Protein AF-A0A7K0SU99-F1 (afdb_monomer_lite)

Sequence (48 aa):
MYAIVKAGGHQEKVAVGDTVIVDRIDAAVGATVSFPAVLLVDGASVTS

Secondary structure (DSSP, 8-state):
-EEEEEETTEEEEE-TT-----S--S--TT------EEEEEETTEEE-

pLDDT: mean 94.29, std 2.02, range [86.88, 96.94]

Foldseek 3Di:
DWFWFDADPDIDID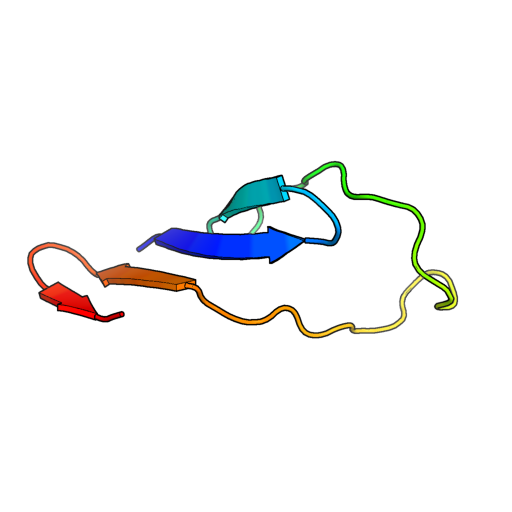DPPDDDDGDDDPDDPPDDDDTDTPWDDDPPDIDD

Structure (mmCIF, N/CA/C/O backbone):
data_AF-A0A7K0SU99-F1
#
_entry.id   AF-A0A7K0SU99-F1
#
loop_
_atom_site.group_PDB
_atom_site.id
_atom_site.type_symbol
_atom_site.label_atom_id
_atom_site.label_al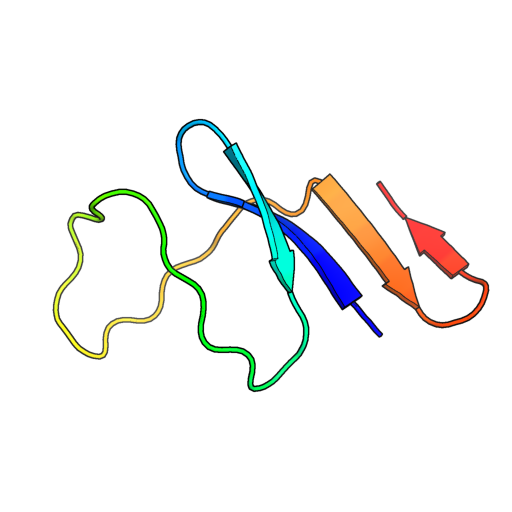t_id
_atom_site.label_comp_id
_atom_site.label_asym_id
_atom_site.label_entity_id
_atom_site.label_seq_id
_atom_site.pdbx_PDB_ins_code
_atom_site.Cartn_x
_atom_site.Cartn_y
_atom_site.Cartn_z
_atom_site.occupancy
_atom_site.B_iso_or_equiv
_atom_site.auth_seq_id
_atom_site.auth_comp_id
_atom_site.auth_asym_id
_atom_site.auth_atom_id
_atom_site.pdbx_PDB_model_num
ATOM 1 N N . MET A 1 1 ? -12.371 2.069 5.218 1.00 91.81 1 MET A N 1
ATOM 2 C CA . MET A 1 1 ? -11.010 1.638 5.588 1.00 91.81 1 MET A CA 1
ATOM 3 C C . MET A 1 1 ? -10.005 2.398 4.735 1.00 91.81 1 MET A C 1
ATOM 5 O O . MET A 1 1 ? -10.262 2.553 3.545 1.00 91.81 1 MET A O 1
ATOM 9 N N . TYR A 1 2 ? -8.918 2.894 5.324 1.00 95.12 2 TYR A N 1
ATOM 10 C CA . TYR A 1 2 ? -7.794 3.495 4.594 1.00 95.12 2 TYR A CA 1
ATOM 11 C C . TYR A 1 2 ? -6.467 3.129 5.262 1.00 95.12 2 TYR A C 1
ATOM 13 O O . TYR A 1 2 ? -6.438 2.800 6.448 1.00 95.12 2 TYR A O 1
ATOM 21 N N . ALA A 1 3 ? -5.373 3.217 4.516 1.00 96.50 3 ALA A N 1
ATOM 22 C CA . ALA A 1 3 ? -4.021 3.029 5.020 1.00 96.50 3 ALA A CA 1
ATOM 23 C C . ALA A 1 3 ? -3.152 4.252 4.713 1.00 96.50 3 ALA A C 1
ATOM 25 O O . ALA A 1 3 ? -3.436 5.015 3.793 1.00 96.50 3 ALA A O 1
ATOM 26 N N . ILE A 1 4 ? -2.094 4.432 5.493 1.00 96.75 4 ILE A N 1
ATOM 27 C CA . ILE A 1 4 ? -0.964 5.291 5.162 1.00 96.75 4 ILE A CA 1
ATOM 28 C C . ILE A 1 4 ? 0.166 4.370 4.713 1.00 96.75 4 ILE A C 1
ATOM 30 O O . ILE A 1 4 ? 0.598 3.508 5.482 1.00 96.75 4 ILE A O 1
ATOM 34 N N . VAL A 1 5 ? 0.636 4.534 3.481 1.00 96.44 5 VAL A N 1
ATOM 35 C CA . VAL A 1 5 ? 1.736 3.744 2.910 1.00 96.44 5 VAL A CA 1
ATOM 36 C C . VAL A 1 5 ? 2.954 4.621 2.669 1.00 96.44 5 VAL A C 1
ATOM 38 O O . VAL A 1 5 ? 2.826 5.797 2.333 1.00 96.44 5 VAL A O 1
ATOM 41 N N . LYS A 1 6 ? 4.153 4.059 2.829 1.00 94.75 6 LYS A N 1
ATOM 42 C CA . LYS A 1 6 ? 5.400 4.742 2.475 1.00 94.75 6 LYS A CA 1
ATOM 43 C C . LYS A 1 6 ? 5.724 4.477 1.006 1.00 94.75 6 LYS A C 1
ATOM 45 O O . LYS A 1 6 ? 6.185 3.390 0.660 1.00 94.75 6 LYS A O 1
ATOM 50 N N . ALA A 1 7 ? 5.523 5.480 0.161 1.00 93.31 7 ALA A N 1
ATOM 51 C CA . ALA A 1 7 ? 5.859 5.437 -1.256 1.00 93.31 7 ALA A CA 1
ATOM 52 C C . ALA A 1 7 ? 7.093 6.312 -1.510 1.00 93.31 7 ALA A C 1
ATOM 54 O O . ALA A 1 7 ? 7.006 7.532 -1.606 1.00 93.31 7 ALA A O 1
ATOM 55 N N . GLY A 1 8 ? 8.269 5.679 -1.550 1.00 89.06 8 GLY A N 1
ATOM 56 C CA . GLY A 1 8 ? 9.536 6.390 -1.730 1.00 89.06 8 GLY A CA 1
ATOM 57 C C . GLY A 1 8 ? 9.842 7.356 -0.578 1.00 89.06 8 GLY A C 1
ATOM 58 O O . GLY A 1 8 ? 9.968 6.943 0.583 1.00 89.06 8 GLY A O 1
ATOM 59 N N . GLY A 1 9 ? 10.007 8.640 -0.907 1.00 91.12 9 GLY A N 1
ATOM 60 C CA . GLY A 1 9 ? 10.386 9.694 0.041 1.00 91.12 9 GLY A CA 1
ATOM 61 C C . GLY A 1 9 ? 9.253 10.219 0.931 1.00 91.12 9 GLY A C 1
ATOM 62 O O . GLY A 1 9 ? 9.536 10.893 1.921 1.00 91.12 9 GLY A O 1
ATOM 63 N N . HIS A 1 10 ? 7.994 9.907 0.622 1.00 93.62 10 HIS A N 1
ATOM 64 C CA . HIS A 1 10 ? 6.816 10.460 1.296 1.00 93.62 10 HIS A CA 1
ATOM 65 C C . HIS A 1 10 ? 5.828 9.367 1.734 1.00 93.62 10 HIS A C 1
ATOM 67 O O . HIS A 1 10 ? 6.069 8.166 1.578 1.00 93.62 10 HIS A O 1
ATOM 73 N N . GLN A 1 11 ? 4.752 9.795 2.389 1.00 96.94 11 GLN A N 1
ATOM 74 C CA . GLN A 1 11 ? 3.665 8.932 2.833 1.00 96.94 11 GLN A CA 1
ATOM 75 C C . GLN A 1 11 ? 2.380 9.349 2.138 1.00 96.94 11 GLN A C 1
ATOM 77 O O . GLN A 1 11 ? 2.129 10.545 2.010 1.00 96.94 11 GLN A O 1
ATOM 82 N N . GLU A 1 12 ? 1.573 8.366 1.756 1.00 96.44 12 GLU A N 1
ATOM 83 C CA . GLU A 1 12 ? 0.329 8.592 1.032 1.00 96.44 12 GLU A CA 1
ATOM 84 C C . GLU A 1 12 ? -0.841 7.918 1.740 1.00 96.44 12 GLU A C 1
ATOM 86 O O . GLU A 1 12 ? -0.728 6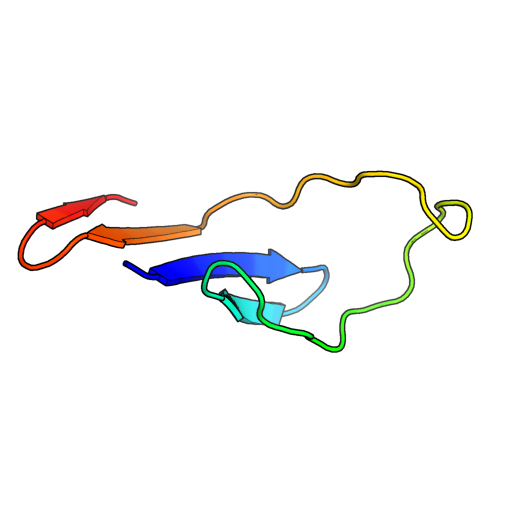.780 2.207 1.00 96.44 12 GLU A O 1
ATOM 91 N N . LYS A 1 13 ? -1.974 8.622 1.814 1.00 96.00 13 LYS A N 1
ATOM 92 C CA . LYS A 1 13 ? -3.231 8.055 2.299 1.00 96.00 13 LYS A CA 1
ATOM 93 C C . LYS A 1 13 ? -3.940 7.364 1.142 1.00 96.00 13 LYS A C 1
ATOM 95 O O . LYS A 1 13 ? -4.278 8.013 0.164 1.00 96.00 13 LYS A O 1
ATOM 100 N N . VAL A 1 14 ? -4.222 6.075 1.293 1.00 96.88 14 VAL A N 1
ATOM 101 C CA . VAL A 1 14 ? -4.803 5.241 0.237 1.00 96.88 14 VAL A CA 1
ATOM 102 C C . VAL A 1 14 ? -6.003 4.439 0.725 1.00 96.88 14 VAL A C 1
ATOM 104 O O . VAL A 1 14 ? -6.032 3.940 1.854 1.00 96.88 14 VAL A O 1
ATOM 107 N N . ALA A 1 15 ? -6.982 4.272 -0.152 1.00 96.56 15 ALA A N 1
ATOM 108 C CA . ALA A 1 15 ? -8.073 3.318 -0.051 1.00 96.56 15 ALA A CA 1
ATOM 109 C C . ALA A 1 15 ? -8.140 2.437 -1.312 1.00 96.56 15 ALA A C 1
ATOM 111 O O . ALA A 1 15 ? -7.477 2.675 -2.323 1.00 96.56 15 ALA A O 1
ATOM 112 N N . VAL A 1 16 ? -8.934 1.367 -1.245 1.00 95.50 16 VAL A N 1
ATOM 113 C CA . VAL A 1 16 ? -9.122 0.463 -2.386 1.00 95.50 16 VAL A CA 1
ATOM 114 C C . VAL A 1 16 ? -9.791 1.219 -3.535 1.00 95.50 16 VAL A C 1
ATOM 116 O O . VAL A 1 16 ? -10.877 1.765 -3.361 1.00 95.50 16 VAL A O 1
ATOM 119 N N . GLY A 1 17 ? -9.156 1.196 -4.710 1.00 95.88 17 GLY A N 1
ATOM 120 C CA . GLY A 1 17 ? -9.634 1.872 -5.919 1.00 95.88 17 GLY A CA 1
ATOM 121 C C . GLY A 1 17 ? -9.026 3.256 -6.160 1.00 95.88 17 GLY A C 1
ATOM 122 O O . GLY A 1 17 ? -9.251 3.822 -7.229 1.00 95.88 17 GLY A O 1
ATOM 123 N N . ASP A 1 18 ? -8.231 3.782 -5.224 1.00 95.75 18 ASP A N 1
ATOM 124 C CA . ASP A 1 18 ? -7.576 5.076 -5.400 1.00 95.75 18 ASP A CA 1
ATOM 125 C C . ASP A 1 18 ? -6.465 5.010 -6.454 1.00 95.75 18 ASP A C 1
ATOM 127 O O . ASP A 1 18 ? -5.720 4.034 -6.568 1.00 95.75 18 ASP A O 1
ATOM 131 N N . THR A 1 19 ? -6.333 6.096 -7.212 1.00 95.25 19 THR A N 1
ATOM 132 C CA . THR A 1 19 ? -5.181 6.342 -8.083 1.00 95.25 19 THR A CA 1
ATOM 133 C C . THR A 1 19 ? -4.301 7.384 -7.416 1.00 95.25 19 THR A C 1
ATOM 135 O O . THR A 1 19 ? -4.756 8.496 -7.158 1.00 95.25 19 THR A O 1
ATOM 138 N N . VAL A 1 20 ? -3.043 7.034 -7.157 1.00 92.62 20 VAL A N 1
ATOM 139 C CA . VAL A 1 20 ? -2.075 7.911 -6.491 1.00 92.62 20 VAL A CA 1
ATOM 140 C C . VAL A 1 20 ? -0.834 8.110 -7.349 1.00 92.62 20 VAL A C 1
ATOM 142 O O . VAL A 1 20 ? -0.448 7.233 -8.122 1.00 92.62 20 VAL A O 1
ATOM 145 N N . ILE A 1 21 ? -0.216 9.282 -7.221 1.00 92.75 21 ILE A N 1
ATOM 146 C CA . ILE A 1 21 ? 1.059 9.597 -7.865 1.00 92.75 21 ILE A CA 1
ATOM 147 C C . ILE A 1 21 ? 2.160 9.277 -6.864 1.00 92.75 21 ILE A C 1
ATOM 149 O O . ILE A 1 21 ? 2.114 9.732 -5.727 1.00 92.75 21 ILE A O 1
ATOM 153 N N . VAL A 1 22 ? 3.141 8.497 -7.297 1.00 93.44 22 VAL A N 1
ATOM 154 C CA . VAL A 1 22 ? 4.273 8.067 -6.475 1.00 93.44 22 VAL A CA 1
ATOM 155 C C . VAL A 1 22 ? 5.583 8.364 -7.193 1.00 93.44 22 VAL A C 1
ATOM 157 O O . VAL A 1 22 ? 5.603 8.673 -8.389 1.00 93.44 22 VAL A O 1
ATOM 160 N N . ASP A 1 23 ? 6.687 8.244 -6.460 1.00 93.12 23 ASP A N 1
ATOM 161 C CA . ASP A 1 23 ? 8.027 8.311 -7.038 1.00 93.12 23 ASP A CA 1
ATOM 162 C C . ASP A 1 23 ? 8.232 7.209 -8.094 1.00 93.12 23 ASP A C 1
ATOM 164 O O . ASP A 1 23 ? 7.535 6.194 -8.111 1.00 93.12 23 ASP A O 1
ATOM 168 N N . ARG A 1 24 ? 9.212 7.391 -8.988 1.00 92.69 24 ARG A N 1
ATOM 169 C CA . ARG A 1 24 ? 9.497 6.420 -10.055 1.00 92.69 24 ARG A CA 1
ATOM 170 C C . ARG A 1 24 ? 9.833 5.043 -9.471 1.00 92.69 24 ARG A C 1
ATOM 172 O O . ARG A 1 24 ? 10.760 4.920 -8.674 1.00 92.69 24 ARG A O 1
ATOM 179 N N . ILE A 1 25 ? 9.147 4.011 -9.960 1.00 92.19 25 ILE A N 1
ATOM 180 C CA . ILE A 1 25 ? 9.354 2.609 -9.576 1.00 92.19 25 ILE A CA 1
ATOM 181 C C . ILE A 1 25 ? 9.957 1.851 -10.754 1.00 92.19 25 ILE A C 1
ATOM 183 O O . ILE A 1 25 ? 9.523 2.022 -11.892 1.00 92.19 25 ILE A O 1
ATOM 187 N N . ASP A 1 26 ? 10.948 1.008 -10.477 1.00 94.44 26 ASP A N 1
ATOM 188 C CA . ASP A 1 26 ? 11.517 0.086 -11.460 1.00 94.44 26 ASP A CA 1
ATOM 189 C C . ASP A 1 26 ? 10.626 -1.160 -11.598 1.00 94.44 26 ASP A C 1
ATOM 191 O O . ASP A 1 26 ? 10.915 -2.234 -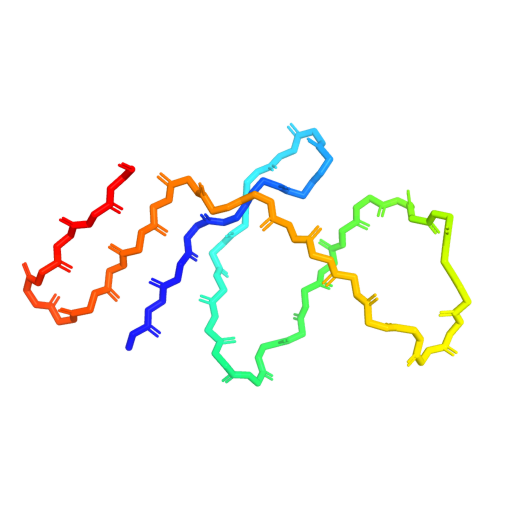11.074 1.00 94.44 26 ASP A O 1
ATOM 195 N N . ALA A 1 27 ? 9.460 -0.976 -12.218 1.00 94.81 27 ALA A N 1
ATOM 196 C CA . ALA A 1 27 ? 8.490 -2.030 -12.487 1.00 94.81 27 ALA A CA 1
ATOM 197 C C . ALA A 1 27 ? 7.806 -1.796 -13.841 1.00 94.81 27 ALA A C 1
ATOM 199 O O . ALA A 1 27 ? 7.576 -0.659 -14.256 1.00 94.81 27 ALA A O 1
ATOM 200 N N . ALA A 1 28 ? 7.467 -2.883 -14.536 1.00 95.75 28 ALA A N 1
ATOM 201 C CA . ALA A 1 28 ? 6.738 -2.808 -15.798 1.00 95.75 28 ALA A CA 1
ATOM 202 C C . ALA A 1 28 ? 5.287 -2.335 -15.595 1.00 95.75 28 ALA A C 1
ATOM 204 O O . ALA A 1 28 ? 4.679 -2.554 -14.547 1.00 95.75 28 ALA A O 1
ATOM 205 N N . VAL A 1 29 ? 4.699 -1.731 -16.631 1.00 94.56 29 VAL A N 1
ATOM 206 C CA . VAL A 1 29 ? 3.278 -1.351 -16.625 1.00 94.56 29 VAL A CA 1
ATOM 207 C C . VAL A 1 29 ? 2.409 -2.596 -16.420 1.00 94.56 29 VAL A C 1
ATOM 209 O O . VAL A 1 29 ? 2.595 -3.606 -17.094 1.00 94.56 29 VAL A O 1
ATOM 212 N N . GLY A 1 30 ? 1.459 -2.519 -15.485 1.00 95.88 30 GLY A N 1
ATOM 213 C CA . GLY A 1 30 ? 0.590 -3.639 -15.108 1.00 95.88 30 GLY A CA 1
ATOM 214 C C . GLY A 1 30 ? 1.193 -4.596 -14.073 1.00 95.88 30 GLY A C 1
ATOM 215 O O . GLY A 1 30 ? 0.496 -5.499 -13.613 1.00 95.88 30 GLY A O 1
ATOM 216 N N . ALA A 1 31 ? 2.454 -4.407 -13.666 1.00 96.31 31 ALA A N 1
ATOM 217 C CA . ALA A 1 31 ? 3.032 -5.161 -12.562 1.00 96.31 31 ALA A CA 1
ATOM 218 C C . ALA A 1 31 ? 2.382 -4.772 -11.225 1.00 96.31 31 ALA A C 1
ATOM 220 O O . ALA A 1 31 ? 2.032 -3.615 -10.989 1.00 96.31 31 ALA A O 1
ATOM 221 N N . THR A 1 32 ? 2.253 -5.748 -10.328 1.00 95.88 32 THR A N 1
ATOM 222 C CA . THR A 1 32 ? 1.850 -5.497 -8.941 1.00 95.88 32 THR A CA 1
ATOM 223 C C . THR A 1 32 ? 3.082 -5.170 -8.108 1.00 95.88 32 THR A C 1
ATOM 225 O O . THR A 1 32 ? 4.083 -5.882 -8.171 1.00 95.88 32 THR A O 1
ATOM 228 N N . VAL A 1 33 ? 2.997 -4.113 -7.306 1.00 93.62 33 VAL A N 1
ATOM 229 C CA . VAL A 1 33 ? 4.055 -3.682 -6.385 1.00 93.62 33 VAL A CA 1
ATOM 230 C C . VAL A 1 33 ? 3.489 -3.564 -4.974 1.00 93.62 33 VAL A C 1
ATOM 232 O O . VAL A 1 33 ? 2.294 -3.334 -4.799 1.00 93.62 33 VAL A O 1
ATOM 235 N N . SER A 1 34 ? 4.340 -3.746 -3.967 1.00 94.38 34 SER A N 1
ATOM 236 C CA . SER A 1 34 ? 3.955 -3.642 -2.559 1.00 94.38 34 SER A CA 1
ATOM 237 C C . SER A 1 34 ? 4.643 -2.448 -1.914 1.00 94.38 34 SER A C 1
ATOM 239 O O . SER A 1 34 ? 5.827 -2.208 -2.154 1.00 94.38 34 SER A O 1
ATOM 241 N N . PHE A 1 35 ? 3.904 -1.722 -1.080 1.00 94.12 35 PHE A N 1
ATOM 242 C CA . PHE A 1 35 ? 4.426 -0.617 -0.287 1.00 94.12 35 PHE A CA 1
ATOM 243 C C . PHE A 1 35 ? 4.345 -0.965 1.200 1.00 94.12 35 PHE A C 1
ATOM 245 O O . PHE A 1 35 ? 3.347 -1.547 1.632 1.00 94.12 35 PHE A O 1
ATOM 252 N N . PRO A 1 36 ? 5.347 -0.585 2.010 1.00 94.19 36 PRO A N 1
ATOM 253 C CA . PRO A 1 36 ? 5.254 -0.705 3.457 1.00 94.19 36 PRO A CA 1
ATOM 254 C C . PRO A 1 36 ? 4.070 0.108 3.990 1.00 94.19 36 PRO A C 1
ATOM 256 O O . PRO A 1 36 ? 3.970 1.312 3.732 1.00 94.19 36 PRO A O 1
ATOM 259 N N . ALA A 1 37 ? 3.193 -0.541 4.753 1.00 93.94 37 ALA A N 1
ATOM 260 C CA . ALA A 1 37 ? 2.153 0.143 5.507 1.00 93.94 37 ALA A CA 1
ATOM 261 C C . ALA A 1 37 ? 2.763 0.770 6.767 1.00 93.94 37 ALA A C 1
ATOM 263 O O . ALA A 1 37 ? 3.549 0.136 7.465 1.00 93.94 37 ALA A O 1
ATOM 264 N N . VAL A 1 38 ? 2.407 2.025 7.025 1.00 94.94 38 VAL A N 1
ATOM 265 C CA . VAL A 1 38 ? 2.808 2.792 8.215 1.00 94.94 38 VAL A CA 1
ATOM 266 C C . VAL A 1 38 ? 1.648 2.897 9.201 1.00 94.94 38 VAL A C 1
ATOM 268 O O . VAL A 1 38 ? 1.853 2.969 10.407 1.00 94.94 38 VAL A O 1
ATOM 271 N N . LEU A 1 39 ? 0.420 2.949 8.684 1.00 95.69 39 LEU A N 1
ATOM 272 C CA . LEU A 1 39 ? -0.791 2.999 9.490 1.00 95.69 39 LEU A CA 1
ATOM 273 C C . LEU A 1 39 ? -1.937 2.344 8.726 1.00 95.69 39 LEU A C 1
ATOM 275 O O . LEU A 1 39 ? -2.095 2.571 7.529 1.00 95.69 39 LEU A O 1
ATOM 279 N N . LEU A 1 40 ? -2.780 1.599 9.420 1.00 95.00 40 LEU A N 1
ATOM 280 C CA . LEU A 1 40 ? -4.055 1.100 8.933 1.00 95.00 40 LEU A CA 1
ATOM 281 C C . LEU A 1 40 ? -5.165 1.632 9.835 1.00 95.00 40 LEU A C 1
ATOM 283 O O . LEU A 1 40 ? -5.077 1.538 11.059 1.00 95.00 40 LEU A O 1
ATOM 287 N N . VAL A 1 41 ? -6.210 2.176 9.219 1.00 96.44 41 VAL A N 1
ATOM 288 C CA . VAL A 1 41 ? -7.407 2.652 9.908 1.00 96.44 41 VAL A CA 1
ATOM 289 C C . VAL A 1 41 ? -8.625 1.925 9.356 1.00 96.44 41 VAL A C 1
ATOM 291 O O . VAL A 1 41 ? -9.055 2.140 8.212 1.00 96.44 41 VAL A O 1
ATOM 294 N N . ASP A 1 42 ? -9.201 1.082 10.203 1.00 94.69 42 ASP A N 1
ATOM 295 C CA . ASP A 1 42 ? -10.422 0.339 9.934 1.00 94.69 42 ASP A CA 1
ATOM 296 C C . ASP A 1 42 ? -11.520 0.729 10.930 1.00 94.69 42 ASP A C 1
ATOM 298 O O . ASP A 1 42 ? -11.602 0.237 12.055 1.00 94.69 42 ASP A O 1
ATOM 302 N N . GLY A 1 43 ? -12.343 1.701 10.5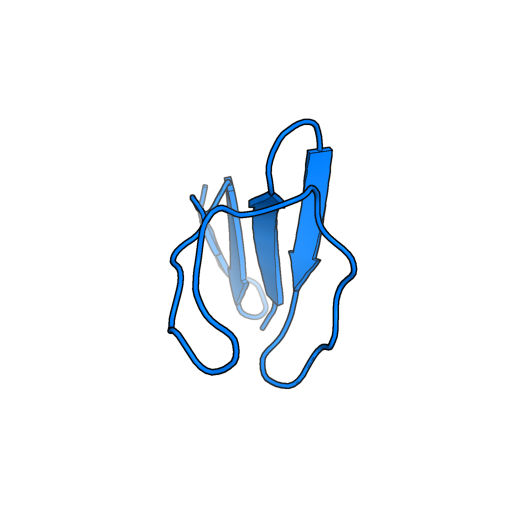30 1.00 92.56 43 GLY A N 1
ATOM 303 C CA . GLY A 1 43 ? -13.363 2.275 11.401 1.00 92.56 43 GLY A CA 1
ATOM 304 C C . GLY A 1 43 ? -12.737 2.933 12.633 1.00 92.56 43 GLY A C 1
ATOM 305 O O . GLY A 1 43 ? -12.037 3.935 12.508 1.00 92.56 43 GLY A O 1
ATOM 306 N N . ALA A 1 44 ? -13.010 2.375 13.814 1.00 93.00 44 ALA A N 1
ATOM 307 C CA . ALA A 1 44 ? -12.432 2.825 15.083 1.00 93.00 44 ALA A CA 1
ATOM 308 C C . ALA A 1 44 ? -11.094 2.138 15.424 1.00 93.00 44 ALA A C 1
ATOM 310 O O . ALA A 1 44 ? -10.408 2.561 16.353 1.00 93.00 44 ALA A O 1
ATOM 311 N N . SER A 1 45 ? -10.723 1.081 14.699 1.00 92.94 45 SER A N 1
ATOM 312 C CA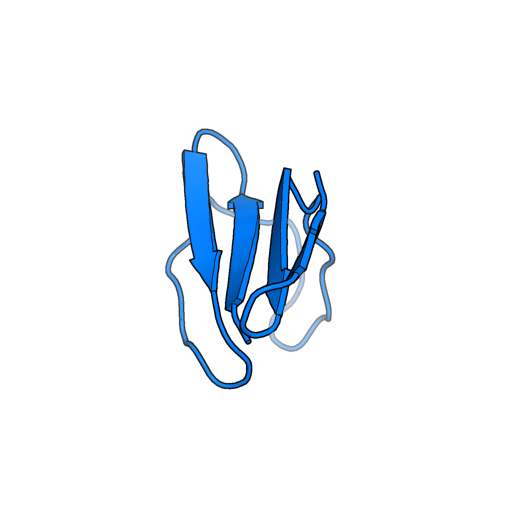 . SER A 1 45 ? -9.491 0.329 14.919 1.00 92.94 45 SER A CA 1
ATOM 313 C C . SER A 1 45 ? -8.330 0.965 14.158 1.00 92.94 45 SER A C 1
ATOM 315 O O . SER A 1 45 ? -8.426 1.234 12.961 1.00 92.94 45 SER A O 1
ATOM 317 N N . VAL A 1 46 ? -7.219 1.192 14.860 1.00 93.31 46 VAL A N 1
ATOM 318 C CA . VAL A 1 46 ? -5.989 1.771 14.308 1.00 93.31 46 VAL A CA 1
ATOM 319 C C . VAL A 1 46 ? -4.823 0.826 14.592 1.00 93.31 46 VAL A C 1
ATOM 321 O O . VAL A 1 46 ? -4.682 0.337 15.712 1.00 93.31 46 VAL A O 1
ATOM 324 N N . THR A 1 47 ? -3.997 0.546 13.586 1.00 92.19 47 THR A N 1
ATOM 325 C CA . THR A 1 47 ? -2.817 -0.333 13.687 1.00 92.19 47 THR A CA 1
ATOM 326 C C . THR A 1 47 ? -1.629 0.310 12.977 1.00 92.19 47 THR A C 1
ATOM 328 O O . THR A 1 47 ? -1.813 0.879 11.905 1.00 92.19 47 THR A O 1
ATOM 331 N N . SER A 1 48 ? -0.434 0.244 13.568 1.00 86.88 48 SER A N 1
ATOM 332 C CA . SER A 1 48 ? 0.810 0.858 13.073 1.00 86.88 48 SER A CA 1
ATOM 333 C C . SER A 1 48 ? 1.934 -0.157 12.963 1.00 86.88 48 SER A C 1
ATOM 335 O O . SER A 1 48 ? 2.060 -0.932 13.940 1.00 86.88 48 SER A O 1
#

Radius of gyration: 11.71 Å; chains: 1; bounding box: 25×16×32 Å